Protein AF-A0A914NXZ4-F1 (afdb_monomer_lite)

Structure (mmCIF, N/CA/C/O backbone):
data_AF-A0A914NXZ4-F1
#
_entry.id   AF-A0A914NXZ4-F1
#
loop_
_atom_site.group_PDB
_atom_site.id
_atom_site.type_symbol
_atom_site.label_atom_id
_atom_site.label_alt_id
_atom_site.label_comp_id
_atom_site.label_asym_id
_atom_site.label_entity_id
_atom_site.label_seq_id
_atom_site.pdbx_PDB_ins_code
_atom_site.Cartn_x
_atom_site.Cartn_y
_atom_site.Cartn_z
_atom_site.occupancy
_atom_site.B_iso_or_equiv
_atom_site.auth_seq_id
_atom_site.auth_comp_id
_atom_site.auth_asym_id
_atom_site.auth_atom_id
_atom_site.pdbx_PDB_model_num
ATOM 1 N N . MET A 1 1 ? -18.218 -22.964 38.656 1.00 50.66 1 MET A N 1
ATOM 2 C CA . MET A 1 1 ? -17.564 -21.638 38.683 1.00 50.66 1 MET A CA 1
ATOM 3 C C . MET A 1 1 ? -18.219 -20.805 39.765 1.00 50.66 1 MET A C 1
ATOM 5 O O . MET A 1 1 ? -19.424 -20.603 39.685 1.00 50.66 1 MET A O 1
ATOM 9 N N . SER A 1 2 ? -17.472 -20.384 40.785 1.00 49.72 2 SER A N 1
ATOM 10 C CA . SER A 1 2 ? -17.982 -19.463 41.805 1.00 49.72 2 SER A CA 1
ATOM 11 C C . SER A 1 2 ? -17.890 -18.028 41.286 1.00 49.72 2 SER A C 1
ATOM 13 O O . SER A 1 2 ? -16.823 -17.565 40.891 1.00 49.72 2 SER A O 1
ATOM 15 N N . THR A 1 3 ? -19.019 -17.332 41.250 1.00 54.62 3 THR A N 1
ATOM 16 C CA . THR A 1 3 ? -19.093 -15.899 40.947 1.00 54.62 3 THR A CA 1
ATOM 17 C C . THR A 1 3 ? -18.951 -15.102 42.236 1.00 54.62 3 THR A C 1
ATOM 19 O O . THR A 1 3 ? -19.569 -15.457 43.240 1.00 54.62 3 THR A O 1
ATOM 22 N N . HIS A 1 4 ? -18.171 -14.022 42.212 1.00 58.97 4 HIS A N 1
ATOM 23 C CA . HIS A 1 4 ? -17.971 -13.155 43.372 1.00 58.97 4 HIS A CA 1
ATOM 24 C C . HIS A 1 4 ? -18.503 -11.748 43.078 1.00 58.97 4 HIS A C 1
ATOM 26 O O . HIS A 1 4 ? -18.279 -11.197 41.998 1.00 58.97 4 HIS A O 1
ATOM 32 N N . GLN A 1 5 ? -19.216 -11.164 44.040 1.00 52.69 5 GLN A N 1
ATOM 33 C CA . GLN A 1 5 ? -19.712 -9.793 43.958 1.00 52.69 5 GLN A CA 1
ATOM 34 C C . GLN A 1 5 ? -18.653 -8.851 44.545 1.00 52.69 5 GLN A C 1
ATOM 36 O O . GLN A 1 5 ? -18.118 -9.111 45.625 1.00 52.69 5 GLN A O 1
ATOM 41 N N . LYS A 1 6 ? -18.300 -7.782 43.823 1.00 58.72 6 LYS A N 1
ATOM 42 C CA . LYS A 1 6 ? -17.417 -6.740 44.373 1.00 58.72 6 LYS A CA 1
ATOM 43 C C . LYS A 1 6 ? -18.170 -5.934 45.443 1.00 58.72 6 LYS A C 1
ATOM 45 O O . LYS A 1 6 ? -19.391 -5.957 45.487 1.00 58.72 6 LYS A O 1
ATOM 50 N N . ILE A 1 7 ? -17.420 -5.244 46.305 1.00 59.00 7 ILE A N 1
ATOM 51 C CA . ILE A 1 7 ? -17.886 -4.630 47.570 1.00 59.00 7 ILE A CA 1
ATOM 52 C C . ILE A 1 7 ? -18.983 -3.560 47.379 1.00 59.00 7 ILE A C 1
ATOM 54 O O . ILE A 1 7 ? -19.693 -3.243 48.329 1.00 59.00 7 ILE A O 1
ATOM 58 N N . ASP A 1 8 ? -19.151 -3.020 46.171 1.00 59.72 8 ASP A N 1
ATOM 59 C CA . ASP A 1 8 ? -20.190 -2.032 45.883 1.00 59.72 8 ASP A CA 1
ATOM 60 C C . ASP A 1 8 ? -21.505 -2.698 45.442 1.00 59.72 8 ASP A C 1
ATOM 62 O O . ASP A 1 8 ? -21.509 -3.613 44.614 1.00 59.72 8 ASP A O 1
ATOM 66 N N . ARG A 1 9 ? -22.626 -2.207 45.981 1.00 58.56 9 ARG A N 1
ATOM 67 C CA . ARG A 1 9 ? -23.986 -2.749 45.820 1.00 58.56 9 ARG A CA 1
ATOM 68 C C . ARG A 1 9 ? -24.407 -2.857 44.353 1.00 58.56 9 ARG A C 1
ATOM 70 O O . ARG A 1 9 ? -25.144 -3.776 44.006 1.00 58.56 9 ARG A O 1
ATOM 77 N N . ASP A 1 10 ? -23.898 -1.959 43.514 1.00 65.81 10 ASP A N 1
ATOM 78 C CA . ASP A 1 10 ? -24.256 -1.866 42.096 1.00 65.81 10 ASP A CA 1
ATOM 79 C C . ASP A 1 10 ? -23.235 -2.577 41.176 1.00 65.81 10 ASP A C 1
ATOM 81 O O . ASP A 1 10 ? -23.351 -2.544 39.950 1.00 65.81 10 ASP A O 1
ATOM 85 N N . SER A 1 11 ? -22.225 -3.254 41.740 1.00 61.25 11 SER A N 1
ATOM 86 C CA . SER A 1 11 ? -21.248 -4.019 40.958 1.00 61.25 11 SER A CA 1
ATOM 87 C C . SER A 1 11 ? -21.821 -5.352 40.471 1.00 61.25 11 SER A C 1
ATOM 89 O O . SER A 1 11 ? -22.265 -6.184 41.263 1.00 61.25 11 SER A O 1
ATOM 91 N N . GLY A 1 12 ? -21.731 -5.597 39.160 1.00 66.19 12 GLY A N 1
ATOM 92 C CA . GLY A 1 12 ? -22.045 -6.896 38.561 1.00 66.19 12 GLY A CA 1
ATOM 93 C C . GLY A 1 12 ? -21.109 -8.013 39.040 1.00 66.19 12 GLY A C 1
ATOM 94 O O . GLY A 1 12 ? -19.990 -7.760 39.494 1.00 66.19 12 GLY A O 1
ATOM 95 N N . ASN A 1 13 ? -21.566 -9.263 38.915 1.00 61.53 13 ASN A N 1
ATOM 96 C CA . ASN A 1 13 ? -20.768 -10.447 39.235 1.00 61.53 13 ASN A CA 1
ATOM 97 C C . ASN A 1 13 ? -19.445 -10.411 38.461 1.00 61.53 13 ASN A C 1
ATOM 99 O O . ASN A 1 13 ? -19.435 -10.421 37.230 1.00 61.53 13 ASN A O 1
ATOM 103 N N . ALA A 1 14 ? -18.332 -10.372 39.187 1.00 57.94 14 ALA A N 1
ATOM 104 C CA . ALA A 1 14 ? -17.006 -10.400 38.601 1.00 57.94 14 ALA A CA 1
ATOM 105 C C . ALA A 1 14 ? -16.490 -11.841 38.584 1.00 57.94 14 ALA A C 1
ATOM 107 O O . ALA A 1 14 ? -16.647 -12.601 39.544 1.00 57.94 14 ALA A O 1
ATOM 108 N N . ILE A 1 15 ? -15.861 -12.209 37.473 1.00 59.72 15 ILE A N 1
ATOM 109 C CA . ILE A 1 15 ? -15.098 -13.449 37.368 1.00 59.72 15 ILE A CA 1
ATOM 110 C C . ILE A 1 15 ? -13.793 -13.232 38.143 1.00 59.72 15 ILE A C 1
ATOM 112 O O . ILE A 1 15 ? -13.224 -12.141 38.115 1.00 59.72 15 ILE A O 1
ATOM 116 N N . THR A 1 16 ? -13.349 -14.245 38.883 1.00 59.28 16 THR A N 1
ATOM 117 C CA . THR A 1 16 ? -12.101 -14.209 39.654 1.00 59.28 16 THR A CA 1
ATOM 118 C C . THR A 1 16 ? -10.922 -13.760 38.779 1.00 59.28 16 THR A C 1
ATOM 120 O O . THR A 1 16 ? -10.667 -14.349 37.735 1.00 59.28 16 THR A O 1
ATOM 123 N N . ASN A 1 17 ? -10.165 -12.755 39.238 1.00 54.19 17 ASN A N 1
ATOM 124 C CA . ASN A 1 17 ? -8.963 -12.226 38.568 1.00 54.19 17 ASN A CA 1
ATOM 125 C C . ASN A 1 17 ? -7.736 -13.160 38.675 1.00 54.19 17 ASN A C 1
ATOM 127 O O . ASN A 1 17 ? -6.603 -12.709 38.503 1.00 54.19 17 ASN A O 1
ATOM 131 N N . ALA A 1 18 ? -7.921 -14.438 39.021 1.00 61.09 18 ALA A N 1
ATOM 132 C CA . ALA A 1 18 ? -6.821 -15.390 38.974 1.00 61.09 18 ALA A CA 1
ATOM 133 C C . ALA A 1 18 ? -6.390 -15.522 37.511 1.00 61.09 18 ALA A C 1
ATOM 135 O O . ALA A 1 18 ? -7.222 -15.756 36.636 1.00 61.09 18 ALA A O 1
ATOM 136 N N . LEU A 1 19 ? -5.099 -15.324 37.249 1.00 53.31 19 LEU A N 1
ATOM 137 C CA . LEU A 1 19 ? -4.524 -15.468 35.918 1.00 53.31 19 LEU A CA 1
ATOM 138 C C . LEU A 1 19 ? -4.744 -16.922 35.453 1.00 53.31 19 LEU A C 1
ATOM 140 O O . LEU A 1 19 ? -4.042 -17.831 35.895 1.00 53.31 19 LEU A O 1
ATOM 144 N N . SER A 1 20 ? -5.751 -17.160 34.610 1.00 56.12 20 SER A N 1
ATOM 145 C CA . SER A 1 20 ? -5.982 -18.472 34.003 1.00 56.12 20 SER A CA 1
ATOM 146 C C . SER A 1 20 ? -5.078 -18.594 32.779 1.00 56.12 20 SER A C 1
ATOM 148 O O . SER A 1 20 ? -5.327 -17.981 31.745 1.00 56.12 20 SER A O 1
ATOM 150 N N . PHE A 1 21 ? -3.983 -19.346 32.906 1.00 57.12 21 PHE A N 1
ATOM 151 C CA . PHE A 1 21 ? -3.011 -19.548 31.822 1.00 57.12 21 PHE A CA 1
ATOM 152 C C . PHE A 1 21 ? -3.514 -20.489 30.712 1.00 57.12 21 PHE A C 1
ATOM 154 O O . PHE A 1 21 ? -2.885 -20.570 29.659 1.00 57.12 21 PHE A O 1
ATOM 161 N N . PHE A 1 22 ? -4.628 -21.197 30.934 1.00 69.50 22 PHE A N 1
ATOM 162 C CA . PHE A 1 22 ? -5.146 -22.224 30.019 1.00 69.50 22 PHE A CA 1
ATOM 163 C C . PHE A 1 22 ? -6.554 -21.940 29.494 1.00 69.50 22 PHE A C 1
ATOM 165 O O . PHE A 1 22 ? -7.043 -22.682 28.647 1.00 69.50 22 PHE A O 1
ATOM 172 N N . GLU A 1 23 ? -7.201 -20.871 29.954 1.00 58.53 23 GLU A N 1
ATOM 173 C CA . GLU A 1 23 ? -8.522 -20.483 29.470 1.00 58.53 23 GLU A CA 1
ATOM 174 C C . GLU A 1 23 ? -8.414 -19.123 28.795 1.00 58.53 23 GLU A C 1
ATOM 176 O O . GLU A 1 23 ? -8.239 -18.084 29.430 1.00 58.53 23 GLU A O 1
ATOM 181 N N . THR A 1 24 ? -8.503 -19.133 27.468 1.00 58.28 24 THR A N 1
ATOM 182 C CA . THR A 1 24 ? -8.693 -17.906 26.703 1.00 58.28 24 THR A CA 1
ATOM 183 C C . THR A 1 24 ? -10.158 -17.502 26.868 1.00 58.28 24 THR A C 1
ATOM 185 O O . THR A 1 24 ? -11.032 -18.307 26.533 1.00 58.28 24 THR A O 1
ATOM 188 N N . PRO A 1 25 ? -10.477 -16.302 27.387 1.00 58.12 25 PRO A N 1
ATOM 189 C CA . PRO A 1 25 ? -11.861 -15.851 27.426 1.00 58.12 25 PRO A CA 1
ATOM 190 C C . PRO A 1 25 ? -12.429 -15.887 26.005 1.00 58.12 25 PRO A C 1
ATOM 192 O O . PRO A 1 25 ? -11.762 -15.457 25.063 1.00 58.12 25 PRO A O 1
ATOM 195 N N . HIS A 1 26 ? -13.642 -16.422 25.846 1.00 55.94 26 HIS A N 1
ATOM 196 C CA . HIS A 1 26 ? -14.294 -16.513 24.543 1.00 55.94 26 HIS A CA 1
ATOM 197 C C . HIS A 1 26 ? -14.433 -15.114 23.932 1.00 55.94 26 HIS A C 1
ATOM 199 O O . HIS A 1 26 ? -15.329 -14.349 24.289 1.00 55.94 26 HIS A O 1
ATOM 205 N N . THR A 1 27 ? -13.579 -14.779 22.970 1.00 56.19 27 THR A N 1
ATOM 206 C CA . THR A 1 27 ? -13.809 -13.653 22.072 1.00 56.19 27 THR A CA 1
ATOM 207 C C . THR A 1 27 ? -14.803 -14.115 21.012 1.00 56.19 27 THR A C 1
ATOM 209 O O . THR A 1 27 ? -14.433 -14.487 19.904 1.00 56.19 27 THR A O 1
ATOM 212 N N . ASN A 1 28 ? -16.094 -14.140 21.365 1.00 57.25 28 ASN A N 1
ATOM 213 C CA . ASN A 1 28 ? -17.190 -14.403 20.426 1.00 57.25 28 ASN A CA 1
ATOM 214 C C . ASN A 1 28 ? -17.348 -13.218 19.458 1.00 57.25 28 ASN A C 1
ATOM 216 O O . ASN A 1 28 ? -18.311 -12.459 19.517 1.00 57.25 28 ASN A O 1
ATOM 220 N N . VAL A 1 29 ? -16.377 -13.045 18.568 1.00 63.09 29 VAL A N 1
ATOM 221 C CA . VAL A 1 29 ? -16.471 -12.176 17.401 1.00 63.09 29 VAL A CA 1
ATOM 222 C C . VAL A 1 29 ? -16.396 -13.070 16.173 1.00 63.09 29 VAL A C 1
ATOM 224 O O . VAL A 1 29 ? -15.439 -13.816 15.982 1.00 63.09 29 VAL A O 1
ATOM 227 N N . SER A 1 30 ? -17.448 -13.044 15.361 1.00 68.69 30 SER A N 1
ATOM 228 C CA . SER A 1 30 ? -17.481 -13.739 14.076 1.00 68.69 30 SER A CA 1
ATOM 229 C C . SER A 1 30 ? -17.489 -12.707 12.957 1.00 68.69 30 SER A C 1
ATOM 231 O O . SER A 1 30 ? -18.088 -11.638 13.083 1.00 68.69 30 SER A O 1
ATOM 233 N N . ILE A 1 31 ? -16.788 -13.010 11.868 1.00 76.00 31 ILE A N 1
ATOM 234 C CA . ILE A 1 31 ? -16.781 -12.175 10.669 1.00 76.00 31 ILE A CA 1
ATOM 235 C C . ILE A 1 31 ? -17.947 -12.649 9.805 1.00 76.00 31 ILE A C 1
ATOM 237 O O . ILE A 1 31 ? -17.892 -13.740 9.243 1.00 76.00 31 ILE A O 1
ATOM 241 N N . SER A 1 32 ? -19.006 -11.846 9.714 1.00 80.38 32 SER A N 1
ATOM 242 C CA . SER A 1 32 ? -20.163 -12.155 8.865 1.00 80.38 32 SER A CA 1
ATOM 243 C C . SER A 1 32 ? -19.885 -11.886 7.385 1.00 80.38 32 SER A C 1
ATOM 245 O O . SER A 1 32 ? -20.383 -12.604 6.522 1.00 80.38 32 SER A O 1
ATOM 247 N N . ASN A 1 33 ? -19.082 -10.862 7.087 1.00 81.00 33 ASN A N 1
ATOM 248 C CA . ASN A 1 33 ? -18.668 -10.499 5.739 1.00 81.00 33 ASN A CA 1
ATOM 249 C C . ASN A 1 33 ? -17.307 -9.785 5.769 1.00 81.00 33 ASN A C 1
ATOM 251 O O . ASN A 1 33 ? -16.972 -9.099 6.735 1.00 81.00 33 ASN A O 1
ATOM 255 N N . SER A 1 34 ? -16.532 -9.929 4.698 1.00 85.44 34 SER A N 1
ATOM 256 C CA . SER A 1 34 ? -15.271 -9.225 4.487 1.00 85.44 34 SER A CA 1
ATOM 257 C C . SER A 1 34 ? -15.140 -8.865 3.011 1.00 85.44 34 SER A C 1
ATOM 259 O O . SER A 1 34 ? -15.372 -9.697 2.137 1.00 85.44 34 SER A O 1
ATOM 261 N N . SER A 1 35 ? -14.764 -7.621 2.738 1.00 87.50 35 SER A N 1
ATOM 262 C CA . SER A 1 35 ? -14.553 -7.106 1.387 1.00 87.50 35 SER A CA 1
ATOM 263 C C . SER A 1 35 ? -13.261 -6.303 1.324 1.00 87.50 35 SER A C 1
ATOM 265 O O . SER A 1 35 ? -12.894 -5.640 2.295 1.00 87.50 35 SER A O 1
ATOM 267 N N . PHE A 1 36 ? -12.607 -6.310 0.165 1.00 88.38 36 PHE A N 1
ATOM 268 C CA . PHE A 1 36 ? -11.482 -5.422 -0.114 1.00 88.38 36 PHE A CA 1
ATOM 269 C C . PHE A 1 36 ? -11.979 -4.079 -0.644 1.00 88.38 36 PHE A C 1
ATOM 271 O O . PHE A 1 36 ? -12.931 -4.026 -1.421 1.00 88.38 36 PHE A O 1
ATOM 278 N N . ILE A 1 37 ? -11.321 -3.002 -0.222 1.00 87.69 37 ILE A N 1
ATOM 279 C CA . ILE A 1 37 ? -11.581 -1.643 -0.693 1.00 87.69 37 ILE A CA 1
ATOM 280 C C . ILE A 1 37 ? -10.258 -1.090 -1.209 1.00 87.69 37 ILE A C 1
ATOM 282 O O . ILE A 1 37 ? -9.253 -1.121 -0.499 1.00 87.69 37 ILE A O 1
ATOM 286 N N . GLU A 1 38 ? -10.263 -0.597 -2.441 1.00 89.88 38 GLU A N 1
ATOM 287 C CA . GLU A 1 38 ? -9.109 0.077 -3.022 1.00 89.88 38 GLU A CA 1
ATOM 288 C C . GLU A 1 38 ? -9.044 1.528 -2.534 1.00 89.88 38 GLU A C 1
ATOM 290 O O . GLU A 1 38 ? -10.043 2.250 -2.548 1.00 89.88 38 GLU A O 1
ATOM 295 N N . LEU A 1 39 ? -7.8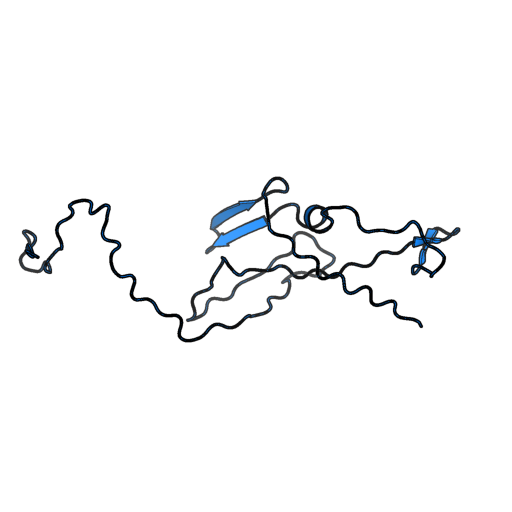58 1.953 -2.093 1.00 89.56 39 LEU A N 1
ATOM 296 C CA . LEU A 1 39 ? -7.591 3.322 -1.663 1.00 89.56 39 LEU A CA 1
ATOM 297 C C . LEU A 1 39 ? -6.582 3.956 -2.611 1.00 89.56 39 LEU A C 1
ATOM 299 O O . LEU A 1 39 ? -5.436 3.518 -2.698 1.00 89.56 39 LEU A O 1
ATOM 303 N N . LEU A 1 40 ? -7.013 5.016 -3.288 1.00 90.38 40 LEU A N 1
ATOM 304 C CA . LEU A 1 40 ? -6.150 5.797 -4.164 1.00 90.38 40 LEU A CA 1
ATOM 305 C C . LEU A 1 40 ? -5.287 6.770 -3.354 1.00 90.38 40 LEU A C 1
ATOM 307 O O . LEU A 1 40 ? -5.636 7.171 -2.238 1.00 90.38 40 LEU A O 1
ATOM 311 N N . THR A 1 41 ? -4.156 7.170 -3.933 1.00 91.00 41 THR A N 1
ATOM 312 C CA . THR A 1 41 ? -3.299 8.197 -3.342 1.00 91.00 41 THR A CA 1
ATOM 313 C C . THR A 1 41 ? -4.020 9.544 -3.336 1.00 91.00 41 THR A C 1
ATOM 315 O O . THR A 1 41 ? -4.623 9.953 -4.326 1.00 91.00 41 THR A O 1
ATOM 318 N N . LEU A 1 42 ? -3.934 10.268 -2.220 1.00 91.81 42 LEU A N 1
ATOM 319 C CA . LEU A 1 42 ? -4.482 11.623 -2.103 1.00 91.81 42 LEU A CA 1
ATOM 320 C C . LEU A 1 42 ? -3.687 12.643 -2.918 1.00 91.81 42 LEU A C 1
ATOM 322 O O . LEU A 1 42 ? -4.211 13.685 -3.303 1.00 91.81 42 LEU A O 1
ATOM 326 N N . ASN A 1 43 ? -2.407 12.364 -3.137 1.00 92.56 43 ASN A N 1
ATOM 327 C CA . ASN A 1 43 ? -1.514 13.185 -3.930 1.00 92.56 43 ASN A CA 1
ATOM 328 C C . ASN A 1 43 ? -1.231 12.532 -5.294 1.00 92.56 43 ASN A C 1
ATOM 330 O O . ASN A 1 43 ? -1.356 11.311 -5.438 1.00 92.56 43 ASN A O 1
ATOM 334 N N . PRO A 1 44 ? -0.812 13.334 -6.288 1.00 88.56 44 PRO A N 1
ATOM 335 C CA . PRO A 1 44 ? -0.321 12.829 -7.563 1.00 88.56 44 PRO A CA 1
ATOM 336 C C . PRO A 1 44 ? 0.803 11.799 -7.399 1.00 88.56 44 PRO A C 1
ATOM 338 O O . PRO A 1 44 ? 1.687 11.954 -6.553 1.00 88.56 44 PRO A O 1
ATOM 341 N N . VAL A 1 45 ? 0.803 10.780 -8.264 1.00 79.31 45 VAL A N 1
ATOM 342 C CA . VAL A 1 45 ? 1.753 9.648 -8.241 1.00 79.31 45 VAL A CA 1
ATOM 343 C C . VAL A 1 45 ? 3.215 10.033 -8.517 1.00 79.31 45 VAL A C 1
ATOM 345 O O . VAL A 1 45 ? 4.112 9.215 -8.346 1.00 79.31 45 VAL A O 1
ATOM 348 N N . ASN A 1 46 ? 3.481 11.272 -8.929 1.00 83.31 46 ASN A N 1
ATOM 349 C CA . ASN A 1 46 ? 4.829 11.808 -9.126 1.00 83.31 46 ASN A CA 1
ATOM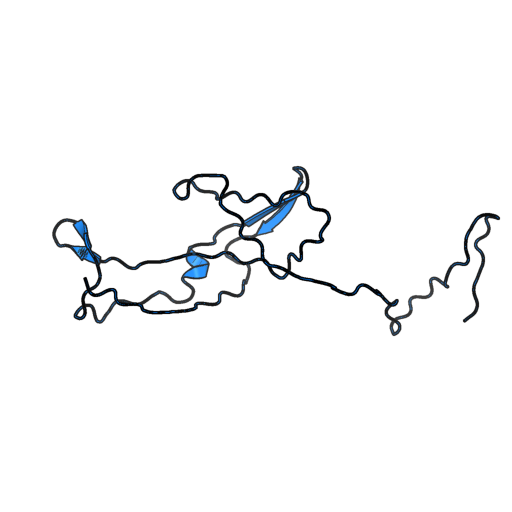 350 C C . ASN A 1 46 ? 5.358 12.593 -7.913 1.00 83.31 46 ASN A C 1
ATOM 352 O O . ASN A 1 46 ? 6.478 13.097 -7.963 1.00 83.31 46 ASN A O 1
ATOM 356 N N . ILE A 1 47 ? 4.574 12.716 -6.839 1.00 85.94 47 ILE A N 1
ATOM 357 C CA . ILE A 1 47 ? 4.963 13.435 -5.626 1.00 85.94 47 ILE A CA 1
ATOM 358 C C . ILE A 1 47 ? 5.115 12.420 -4.498 1.00 85.94 47 ILE A C 1
ATOM 360 O O . ILE A 1 47 ? 4.182 11.700 -4.171 1.00 85.94 47 ILE A O 1
ATOM 364 N N . THR A 1 48 ? 6.291 12.361 -3.883 1.00 84.56 48 THR A N 1
ATOM 365 C CA . THR A 1 48 ? 6.536 11.538 -2.690 1.00 84.56 48 THR A CA 1
ATOM 366 C C . THR A 1 48 ? 6.670 12.431 -1.453 1.00 84.56 48 THR A C 1
ATOM 368 O O . THR A 1 48 ? 7.300 13.485 -1.566 1.00 84.56 48 THR A O 1
ATOM 371 N N . PRO A 1 49 ? 6.174 12.023 -0.269 1.00 87.94 49 PRO A N 1
ATOM 372 C CA . PRO A 1 49 ? 5.572 10.720 0.038 1.00 87.94 49 PRO A CA 1
ATOM 373 C C . PRO A 1 49 ? 4.131 10.560 -0.476 1.00 87.94 49 PRO A C 1
ATOM 375 O O . PRO A 1 49 ? 3.402 11.536 -0.634 1.00 87.94 49 PRO A O 1
ATOM 378 N N . PHE A 1 50 ? 3.726 9.311 -0.728 1.00 89.44 50 PHE A N 1
ATOM 379 C CA . PHE A 1 50 ? 2.344 8.967 -1.072 1.00 89.44 50 PHE A CA 1
ATOM 380 C C . PHE A 1 50 ? 1.474 8.915 0.182 1.00 89.44 50 PHE A C 1
ATOM 382 O O . PHE A 1 50 ? 1.828 8.269 1.169 1.00 89.44 50 PHE A O 1
ATOM 389 N N . HIS A 1 51 ? 0.324 9.577 0.133 1.00 91.06 51 HIS A N 1
ATOM 390 C CA . HIS A 1 51 ? -0.623 9.659 1.233 1.00 91.06 51 HIS A CA 1
ATOM 391 C C . HIS A 1 51 ? -1.882 8.861 0.920 1.00 91.06 51 HIS A C 1
ATOM 393 O O . HIS A 1 51 ? -2.523 9.071 -0.107 1.00 91.06 51 HIS A O 1
ATOM 399 N N . PHE A 1 52 ? -2.270 8.000 1.855 1.00 91.19 52 PHE A N 1
ATOM 400 C CA . PHE A 1 52 ? -3.515 7.241 1.814 1.00 91.19 52 PHE A CA 1
ATOM 401 C C . PHE A 1 52 ? -4.362 7.628 3.022 1.00 91.19 52 PHE A C 1
ATOM 403 O O . PHE A 1 52 ? -3.831 7.836 4.115 1.00 91.19 52 PHE A O 1
ATOM 410 N N . LYS A 1 53 ? -5.681 7.720 2.840 1.00 90.94 53 LYS A N 1
ATOM 411 C CA . LYS A 1 53 ? -6.612 7.999 3.934 1.00 90.94 53 LYS A CA 1
ATOM 412 C C . LYS A 1 53 ? -7.707 6.953 3.975 1.00 90.94 53 LYS A C 1
ATOM 414 O O . LYS A 1 53 ? -8.527 6.851 3.069 1.00 90.94 53 LYS A O 1
ATOM 419 N N . ILE A 1 54 ? -7.726 6.213 5.075 1.00 89.25 54 ILE A N 1
ATOM 420 C CA . ILE A 1 54 ? -8.839 5.344 5.431 1.00 89.25 54 ILE A CA 1
ATOM 421 C C . ILE A 1 54 ? -9.904 6.238 6.066 1.00 89.25 54 ILE A C 1
ATOM 423 O O . ILE A 1 54 ? -9.665 6.863 7.101 1.00 89.25 54 ILE A O 1
ATOM 427 N N . HIS A 1 55 ? -11.060 6.359 5.419 1.00 84.94 55 HIS A N 1
ATOM 428 C CA . HIS A 1 55 ? -12.181 7.106 5.981 1.00 84.94 55 HIS A CA 1
ATOM 429 C C . HIS A 1 55 ? -12.835 6.308 7.111 1.00 84.94 55 HIS A C 1
ATOM 431 O O . HIS A 1 55 ? -12.899 5.080 7.057 1.00 84.94 55 HIS A O 1
ATOM 437 N N . ALA A 1 56 ? -13.325 7.014 8.132 1.00 82.75 56 ALA A N 1
ATOM 438 C CA . ALA A 1 56 ? -14.087 6.386 9.202 1.00 82.75 56 ALA A CA 1
ATOM 439 C C . ALA A 1 56 ? -15.310 5.667 8.614 1.00 82.75 56 ALA A C 1
ATOM 441 O O . ALA A 1 56 ? -16.033 6.223 7.787 1.00 82.75 56 ALA A O 1
ATOM 442 N N . SER A 1 57 ? -15.514 4.426 9.042 1.00 80.81 57 SER A N 1
ATOM 443 C CA . SER A 1 57 ? -16.604 3.560 8.609 1.00 80.81 57 SER A CA 1
ATOM 444 C C . SER A 1 57 ? -17.162 2.815 9.817 1.00 80.81 57 SER A C 1
ATOM 446 O O . SER A 1 57 ? -16.503 2.714 10.851 1.00 80.81 57 SER A O 1
ATOM 448 N N . THR A 1 58 ? -18.377 2.289 9.688 1.00 81.69 58 THR A N 1
ATOM 449 C CA . THR A 1 58 ? -18.995 1.413 10.694 1.00 81.69 58 THR A CA 1
ATOM 450 C C . THR A 1 58 ? -18.322 0.042 10.767 1.00 81.69 58 THR A C 1
ATOM 452 O O . THR A 1 58 ? -18.518 -0.686 11.735 1.00 81.69 58 THR A O 1
ATOM 455 N N . ASN A 1 59 ? -17.544 -0.320 9.745 1.00 82.94 59 ASN A N 1
ATOM 456 C CA . ASN A 1 59 ? -16.855 -1.600 9.664 1.00 82.94 59 ASN A CA 1
ATOM 457 C C . ASN A 1 59 ? -15.464 -1.529 10.303 1.00 82.94 59 ASN A C 1
ATOM 459 O O . ASN A 1 59 ? -14.755 -0.529 10.179 1.00 82.94 59 ASN A O 1
ATOM 463 N N . TYR A 1 60 ? -15.045 -2.635 10.917 1.00 82.94 60 TYR A N 1
ATOM 464 C CA . TYR A 1 60 ? -13.662 -2.812 11.348 1.00 82.94 60 TYR A CA 1
ATOM 465 C C . TYR A 1 60 ? -12.729 -2.928 10.142 1.00 82.94 60 TYR A C 1
ATOM 467 O O . TYR A 1 60 ? -13.054 -3.576 9.146 1.00 82.94 60 TYR A O 1
ATOM 475 N N . VAL A 1 61 ? -11.545 -2.330 10.264 1.00 81.94 61 VAL A N 1
ATOM 476 C CA . VAL A 1 61 ? -10.470 -2.468 9.282 1.00 81.94 61 VAL A CA 1
ATOM 477 C C . VAL A 1 61 ? -9.464 -3.481 9.805 1.00 81.94 61 VAL A C 1
ATOM 479 O O . VAL A 1 61 ? -8.838 -3.270 10.842 1.00 81.94 61 VAL A O 1
ATOM 482 N N . ASP A 1 62 ? -9.306 -4.578 9.072 1.00 82.44 62 ASP A N 1
ATOM 483 C CA . ASP A 1 62 ? -8.269 -5.568 9.339 1.00 82.44 62 ASP A CA 1
ATOM 484 C C . ASP A 1 62 ? -6.931 -5.088 8.757 1.00 82.44 62 ASP A C 1
ATOM 486 O O . ASP A 1 62 ? -6.650 -5.251 7.567 1.00 82.44 62 ASP A O 1
ATOM 490 N N . LEU A 1 63 ? -6.096 -4.486 9.608 1.00 79.12 63 LEU A N 1
ATOM 491 C CA . LEU A 1 63 ? -4.770 -3.997 9.219 1.00 79.12 63 LEU A CA 1
ATOM 492 C C . LEU A 1 63 ? -3.778 -5.127 8.891 1.00 79.12 63 LEU A C 1
ATOM 494 O O . LEU A 1 63 ? -2.735 -4.859 8.297 1.00 79.12 63 LEU A O 1
ATOM 498 N N . ALA A 1 64 ? -4.087 -6.388 9.225 1.00 77.06 64 ALA A N 1
ATOM 499 C CA . ALA A 1 64 ? -3.258 -7.526 8.829 1.00 77.06 64 ALA A CA 1
ATOM 500 C C . ALA A 1 64 ? -3.406 -7.866 7.334 1.00 77.06 64 ALA A C 1
ATOM 502 O O . ALA A 1 64 ? -2.563 -8.571 6.776 1.00 77.06 64 ALA A O 1
ATOM 503 N N . LYS A 1 65 ? -4.455 -7.359 6.671 1.00 81.12 65 LYS A N 1
ATOM 504 C CA . LYS A 1 65 ? -4.754 -7.585 5.248 1.00 81.12 65 LYS A CA 1
ATOM 505 C C . LYS A 1 65 ? -4.685 -6.295 4.432 1.00 81.12 65 LYS A C 1
ATOM 507 O O . LYS A 1 65 ? -5.531 -6.037 3.577 1.00 81.12 65 LYS A O 1
ATOM 512 N N . CYS A 1 66 ? -3.661 -5.486 4.685 1.00 82.62 66 CYS A N 1
ATOM 513 C CA . CYS A 1 66 ? -3.351 -4.314 3.876 1.00 82.62 66 CYS A CA 1
ATOM 514 C C . CYS A 1 66 ? -2.286 -4.648 2.829 1.00 82.62 66 CYS A C 1
ATOM 516 O O . CYS A 1 66 ? -1.218 -5.167 3.152 1.00 82.62 66 CYS A O 1
ATOM 518 N N . TYR A 1 67 ? -2.569 -4.308 1.574 1.00 84.00 67 TYR A N 1
ATOM 519 C CA . TYR A 1 67 ? -1.669 -4.535 0.449 1.00 84.00 67 TYR A CA 1
ATOM 520 C C . TYR A 1 67 ? -1.411 -3.222 -0.279 1.00 84.00 67 TYR A C 1
ATOM 522 O O . TYR A 1 67 ? -2.308 -2.392 -0.414 1.00 84.00 67 TYR A O 1
ATOM 530 N N . VAL A 1 68 ? -0.187 -3.058 -0.772 1.00 81.56 68 VAL A N 1
ATOM 531 C CA . VAL A 1 68 ? 0.173 -1.987 -1.702 1.00 81.56 68 VAL A CA 1
ATOM 532 C C . VAL A 1 68 ? 0.345 -2.624 -3.071 1.00 81.56 68 VAL A C 1
ATOM 534 O O . VAL A 1 68 ? 1.167 -3.526 -3.236 1.00 81.56 68 VAL A O 1
ATOM 537 N N . LEU A 1 69 ? -0.453 -2.174 -4.035 1.00 82.31 69 LEU A N 1
ATOM 538 C CA . LEU A 1 69 ? -0.349 -2.603 -5.421 1.00 82.31 69 LEU A CA 1
ATOM 539 C C . LEU A 1 69 ? 0.544 -1.624 -6.184 1.00 82.31 69 LEU A C 1
ATOM 541 O O . LEU A 1 69 ? 0.279 -0.424 -6.198 1.00 82.31 69 LEU A O 1
ATOM 545 N N . THR A 1 70 ? 1.574 -2.149 -6.844 1.00 77.62 70 THR A N 1
ATOM 546 C CA . THR A 1 70 ? 2.488 -1.358 -7.674 1.00 77.62 70 THR A CA 1
ATOM 547 C C . THR A 1 70 ? 2.682 -2.044 -9.017 1.00 77.62 70 THR A C 1
ATOM 549 O O . THR A 1 70 ? 3.002 -3.232 -9.063 1.00 77.62 70 THR A O 1
ATOM 552 N N . GLU A 1 71 ? 2.543 -1.290 -10.107 1.00 80.56 71 GLU A N 1
ATOM 553 C CA . GLU A 1 71 ? 2.901 -1.742 -11.452 1.00 80.56 71 GLU A CA 1
ATOM 554 C C . GLU A 1 71 ? 4.293 -1.221 -11.825 1.00 80.56 71 GLU A C 1
ATOM 556 O O . GLU A 1 71 ? 4.608 -0.047 -11.629 1.00 80.56 71 GLU A O 1
ATOM 561 N N . LEU A 1 72 ? 5.137 -2.104 -12.361 1.00 78.38 72 LEU A N 1
ATOM 562 C CA . LEU A 1 72 ? 6.504 -1.786 -12.761 1.00 78.38 72 LEU A CA 1
ATOM 563 C C . LEU A 1 72 ? 6.721 -2.167 -14.219 1.00 78.38 72 LEU A C 1
ATOM 565 O O . LEU A 1 72 ? 6.261 -3.213 -14.678 1.00 78.38 72 LEU A O 1
ATOM 569 N N . ARG A 1 73 ? 7.489 -1.342 -14.932 1.00 81.25 73 ARG A N 1
ATOM 570 C CA . ARG A 1 73 ? 7.957 -1.631 -16.288 1.00 81.25 73 ARG A CA 1
ATOM 571 C C . ARG A 1 73 ? 9.452 -1.377 -16.377 1.00 81.25 73 ARG A C 1
ATOM 573 O O . ARG A 1 73 ? 9.924 -0.335 -15.932 1.00 81.25 73 ARG A O 1
ATOM 580 N N . ILE A 1 74 ? 10.169 -2.296 -17.014 1.00 82.44 74 ILE A N 1
ATOM 581 C CA . ILE A 1 74 ? 11.567 -2.092 -17.392 1.00 82.44 74 ILE A CA 1
ATOM 582 C C . ILE A 1 74 ? 11.606 -1.450 -18.785 1.00 82.44 74 ILE A C 1
ATOM 584 O O . ILE A 1 74 ? 10.886 -1.880 -19.688 1.00 82.44 74 ILE A O 1
ATOM 588 N N . ARG A 1 75 ? 12.421 -0.405 -18.947 1.00 86.12 75 ARG A N 1
ATOM 589 C CA . ARG A 1 75 ? 12.719 0.251 -20.230 1.00 86.12 75 ARG A CA 1
ATOM 590 C C . ARG A 1 75 ? 14.233 0.297 -20.423 1.00 86.12 75 ARG A C 1
ATOM 592 O O . ARG A 1 75 ? 14.948 0.412 -19.429 1.00 86.12 75 ARG A O 1
ATOM 599 N N . LYS A 1 76 ? 14.697 0.214 -21.672 1.00 87.00 76 LYS A N 1
ATOM 600 C CA . LYS A 1 76 ? 16.112 0.400 -22.031 1.00 87.00 76 LYS A CA 1
ATOM 601 C C . LYS A 1 76 ? 16.349 1.816 -22.541 1.00 87.00 76 LYS A C 1
ATOM 603 O O . LYS A 1 76 ? 15.416 2.458 -23.014 1.00 87.00 76 LYS A O 1
ATOM 608 N N . GLU A 1 77 ? 17.573 2.302 -22.428 1.00 89.38 77 GLU A N 1
ATOM 609 C CA . GLU A 1 77 ? 17.992 3.579 -23.007 1.00 89.38 77 GLU A CA 1
ATOM 610 C C . GLU A 1 77 ? 18.593 3.321 -24.397 1.00 89.38 77 GLU A C 1
ATOM 612 O O . GLU A 1 77 ? 19.344 2.361 -24.569 1.00 89.38 77 GLU A O 1
ATOM 617 N N . ASP A 1 78 ? 18.204 4.109 -25.399 1.00 86.44 78 ASP A N 1
ATOM 618 C CA . ASP A 1 78 ? 18.780 4.037 -26.744 1.00 86.44 78 ASP A CA 1
ATOM 619 C C . ASP A 1 78 ? 20.098 4.830 -26.853 1.00 86.44 78 ASP A C 1
ATOM 621 O O . ASP A 1 78 ? 20.526 5.505 -25.918 1.00 86.44 78 ASP A O 1
ATOM 625 N N . GLU A 1 79 ? 20.740 4.780 -28.023 1.00 89.56 79 GLU A N 1
ATOM 626 C CA . GLU A 1 79 ? 21.994 5.502 -28.308 1.00 89.56 79 GLU A CA 1
ATOM 627 C C . GLU A 1 79 ? 21.880 7.035 -28.161 1.00 89.56 79 GLU A C 1
ATOM 629 O O . GLU A 1 79 ? 22.891 7.730 -28.090 1.00 89.56 79 GLU A O 1
ATOM 634 N N . HIS A 1 80 ? 20.657 7.569 -28.106 1.00 88.62 80 HIS A N 1
ATOM 635 C CA . HIS A 1 80 ? 20.348 8.995 -27.999 1.00 88.62 80 HIS A CA 1
ATOM 636 C C . HIS A 1 80 ? 19.811 9.376 -26.609 1.00 88.62 80 HIS A C 1
ATOM 638 O O . HIS A 1 80 ? 19.319 10.494 -26.425 1.00 88.62 80 HIS A O 1
ATOM 644 N N . GLY A 1 81 ? 19.874 8.464 -25.637 1.00 87.75 81 GLY A N 1
ATOM 645 C CA . GLY A 1 81 ? 19.433 8.698 -24.266 1.00 87.75 81 GLY A CA 1
ATOM 646 C C . GLY A 1 81 ? 17.918 8.608 -24.043 1.00 87.75 81 GLY A C 1
ATOM 647 O O . GLY A 1 81 ? 17.394 9.110 -23.047 1.00 87.75 81 GLY A O 1
ATOM 648 N N . ARG A 1 82 ? 17.156 8.032 -24.982 1.00 90.25 82 ARG A N 1
ATOM 649 C CA . ARG A 1 82 ? 15.692 7.921 -24.887 1.00 90.25 82 ARG A CA 1
ATOM 650 C C . ARG A 1 82 ? 15.274 6.559 -24.352 1.00 90.25 82 ARG A C 1
ATOM 652 O O . ARG A 1 82 ? 15.804 5.522 -24.739 1.00 90.25 82 ARG A O 1
ATOM 659 N N . LEU A 1 83 ? 14.244 6.555 -23.506 1.00 89.12 83 LEU A N 1
ATOM 660 C CA . LEU A 1 83 ? 13.674 5.327 -22.950 1.00 89.12 83 LEU A CA 1
ATOM 661 C C . LEU A 1 83 ? 12.797 4.600 -23.983 1.00 89.12 83 LEU A C 1
ATOM 663 O O . LEU A 1 83 ? 11.733 5.098 -24.356 1.00 89.12 83 LEU A O 1
ATOM 667 N N . THR A 1 84 ? 13.194 3.390 -24.369 1.00 88.94 84 THR A N 1
ATOM 668 C CA . THR A 1 84 ? 12.506 2.505 -25.318 1.00 88.94 84 THR A CA 1
ATOM 669 C C . THR A 1 84 ? 12.066 1.189 -24.657 1.00 88.94 84 THR A C 1
ATOM 671 O O . THR A 1 84 ? 12.477 0.847 -23.542 1.00 88.94 84 THR A O 1
ATOM 674 N N . ASN A 1 85 ? 11.142 0.470 -25.304 1.00 88.50 85 ASN A N 1
ATOM 675 C CA . ASN A 1 85 ? 10.682 -0.835 -24.821 1.00 88.50 85 ASN A CA 1
ATOM 676 C C . ASN A 1 85 ? 11.767 -1.903 -25.022 1.00 88.50 85 ASN A C 1
ATOM 678 O O . ASN A 1 85 ? 12.617 -1.781 -25.901 1.00 88.50 85 ASN A O 1
ATOM 682 N N . LEU A 1 86 ? 11.698 -2.965 -24.219 1.00 85.44 86 LEU A N 1
ATOM 683 C CA . LEU A 1 86 ? 12.528 -4.148 -24.421 1.00 85.44 86 LEU A CA 1
ATOM 684 C C . LEU A 1 86 ? 12.086 -4.907 -25.674 1.00 85.44 86 LEU A C 1
ATOM 686 O O . LEU A 1 86 ? 10.891 -5.037 -25.952 1.00 85.44 86 LEU A O 1
ATOM 690 N N . GLU A 1 87 ? 13.060 -5.447 -26.385 1.00 85.06 87 GLU A N 1
ATOM 691 C CA . GLU A 1 87 ? 12.904 -6.276 -27.570 1.00 85.06 87 GLU A CA 1
ATOM 692 C C . GLU A 1 87 ? 13.279 -7.725 -27.252 1.00 85.06 87 GLU A C 1
ATOM 694 O O . GLU A 1 87 ? 13.954 -8.019 -26.266 1.00 85.06 87 GLU A O 1
ATOM 699 N N . ALA A 1 88 ? 12.875 -8.659 -28.114 1.00 78.31 88 ALA A N 1
ATOM 700 C CA . ALA A 1 88 ? 13.152 -10.083 -27.912 1.00 78.31 88 ALA A CA 1
ATOM 701 C C . ALA A 1 88 ? 14.656 -10.424 -27.865 1.00 78.31 88 ALA A C 1
ATOM 703 O O . ALA A 1 88 ? 15.016 -11.482 -27.363 1.00 78.31 88 ALA A O 1
ATOM 704 N N . ALA A 1 89 ? 15.520 -9.551 -28.390 1.00 80.69 89 ALA A N 1
ATOM 705 C CA . ALA A 1 89 ? 16.970 -9.725 -28.374 1.00 80.69 89 ALA A CA 1
ATOM 706 C C . ALA A 1 89 ? 17.632 -9.277 -27.054 1.00 80.69 89 ALA A C 1
ATOM 708 O O . ALA A 1 89 ? 18.802 -9.591 -26.826 1.00 80.69 89 ALA A O 1
ATOM 709 N N . ASP A 1 90 ? 16.908 -8.578 -26.171 1.00 80.06 90 ASP A N 1
ATOM 710 C CA . ASP A 1 90 ? 17.431 -8.049 -24.906 1.00 80.06 90 ASP A CA 1
ATOM 711 C C . ASP A 1 90 ? 17.501 -9.149 -23.822 1.00 80.06 90 ASP A C 1
ATOM 713 O O . ASP A 1 90 ? 16.827 -9.106 -22.792 1.00 80.06 90 ASP A O 1
ATOM 717 N N . ASN A 1 91 ? 18.343 -10.162 -24.057 1.00 75.25 91 ASN A N 1
ATOM 718 C CA . ASN A 1 91 ? 18.420 -11.401 -23.265 1.00 75.25 91 ASN A CA 1
ATOM 719 C C . ASN A 1 91 ? 18.979 -11.232 -21.840 1.00 75.25 91 ASN A C 1
ATOM 721 O O . ASN A 1 91 ? 18.864 -12.144 -21.025 1.00 75.25 91 ASN A O 1
ATOM 725 N N . ASN A 1 92 ? 19.583 -10.083 -21.529 1.00 78.56 92 ASN A N 1
ATOM 726 C CA . ASN A 1 92 ? 20.256 -9.828 -20.250 1.00 78.56 92 ASN A CA 1
ATOM 727 C C . ASN A 1 92 ? 19.461 -8.898 -19.321 1.00 78.56 92 ASN A C 1
ATOM 729 O O . ASN A 1 92 ? 20.032 -8.284 -18.420 1.00 78.56 92 ASN A O 1
ATOM 733 N N . VAL A 1 93 ? 18.148 -8.772 -19.528 1.00 78.44 93 VAL A N 1
ATOM 734 C CA . VAL A 1 93 ? 17.297 -7.894 -18.720 1.00 78.44 93 VAL A CA 1
ATOM 735 C C . VAL A 1 93 ? 16.448 -8.711 -17.753 1.00 78.44 93 VAL A C 1
ATOM 737 O O . VAL A 1 93 ? 15.660 -9.564 -18.148 1.00 78.44 93 VAL A O 1
ATOM 740 N N . SER A 1 94 ? 16.598 -8.433 -16.460 1.00 75.88 94 SER A N 1
ATOM 741 C CA . SER A 1 94 ? 15.826 -9.078 -15.397 1.00 75.88 94 SER A CA 1
ATOM 742 C C . SER A 1 94 ? 15.561 -8.109 -14.245 1.00 75.88 94 SER A C 1
ATOM 744 O O . SER A 1 94 ? 16.275 -7.122 -14.062 1.00 75.88 94 SER A O 1
ATOM 746 N N . CYS A 1 95 ? 14.508 -8.372 -13.470 1.00 73.44 95 CYS A N 1
ATOM 747 C CA . CYS A 1 95 ? 14.264 -7.649 -12.226 1.00 73.44 95 CYS A CA 1
ATOM 748 C C . CYS A 1 95 ? 15.340 -8.011 -11.199 1.00 73.44 95 CYS A C 1
ATOM 750 O O . CYS A 1 95 ? 15.681 -9.185 -11.044 1.00 73.44 95 CYS A O 1
ATOM 752 N N . CYS A 1 96 ? 15.814 -7.030 -10.431 1.00 74.06 96 CYS A N 1
ATOM 753 C CA . CYS A 1 96 ? 16.647 -7.330 -9.275 1.00 74.06 96 CYS A CA 1
ATOM 754 C C . CYS A 1 96 ? 15.850 -8.113 -8.219 1.00 74.06 96 CYS A C 1
ATOM 756 O O . CYS A 1 96 ? 14.626 -7.975 -8.079 1.00 74.06 96 CYS A O 1
ATOM 758 N N . GLN A 1 97 ? 16.560 -8.945 -7.458 1.00 73.19 97 GLN A N 1
ATOM 759 C CA . GLN A 1 97 ? 15.969 -9.633 -6.319 1.00 73.19 97 GLN A CA 1
ATOM 760 C C . GLN A 1 97 ? 15.415 -8.593 -5.333 1.00 73.19 97 GLN A C 1
ATOM 762 O O . GLN A 1 97 ? 16.071 -7.596 -5.043 1.00 73.19 97 GLN A O 1
ATOM 767 N N . LEU A 1 98 ? 14.205 -8.833 -4.816 1.00 73.25 98 LEU A N 1
ATOM 768 C CA . LEU A 1 98 ? 13.513 -7.925 -3.892 1.00 73.25 98 LEU A CA 1
ATOM 769 C C . LEU A 1 98 ? 13.239 -6.518 -4.464 1.00 73.25 98 LEU A C 1
ATOM 771 O O . LEU A 1 98 ? 13.236 -5.550 -3.711 1.00 73.25 98 LEU A O 1
ATOM 775 N N . ILE A 1 99 ? 12.916 -6.385 -5.757 1.00 74.94 99 ILE A N 1
ATOM 776 C CA . ILE A 1 99 ? 12.520 -5.094 -6.365 1.00 74.94 99 ILE A CA 1
ATOM 777 C C . ILE A 1 99 ? 11.404 -4.355 -5.594 1.00 74.94 99 ILE A C 1
ATOM 779 O O . ILE A 1 99 ? 11.391 -3.131 -5.531 1.00 74.94 99 ILE A O 1
ATOM 783 N N . GLY A 1 100 ? 10.490 -5.070 -4.927 1.00 71.19 100 GLY A N 1
ATOM 784 C CA . GLY A 1 100 ? 9.513 -4.437 -4.031 1.00 71.19 100 GLY A CA 1
ATOM 785 C C . GLY A 1 100 ? 10.194 -3.601 -2.940 1.00 71.19 100 GLY A C 1
ATOM 786 O O . GLY A 1 100 ? 9.829 -2.448 -2.700 1.00 71.19 100 GLY A O 1
ATOM 787 N N . HIS A 1 101 ? 11.248 -4.155 -2.334 1.00 72.19 101 HIS A N 1
ATOM 788 C CA . HIS A 1 101 ? 12.006 -3.563 -1.229 1.00 72.19 101 HIS A CA 1
ATOM 789 C C . HIS A 1 101 ? 12.717 -2.268 -1.614 1.00 72.19 101 HIS A C 1
ATOM 791 O O . HIS A 1 101 ? 12.949 -1.411 -0.765 1.00 72.19 101 HIS A O 1
ATOM 797 N N . THR A 1 102 ? 13.010 -2.073 -2.899 1.00 73.06 102 THR A N 1
ATOM 798 C CA . THR A 1 102 ? 13.613 -0.824 -3.372 1.00 73.06 102 THR A CA 1
ATOM 799 C C . THR A 1 102 ? 12.603 0.318 -3.484 1.00 73.06 102 THR A C 1
ATOM 801 O O . THR A 1 102 ? 12.998 1.482 -3.445 1.00 73.06 102 THR A O 1
ATOM 804 N N . ILE A 1 103 ? 11.310 0.003 -3.617 1.00 74.00 103 ILE A N 1
ATOM 805 C CA . ILE A 1 103 ? 10.235 0.987 -3.820 1.00 74.00 103 ILE A CA 1
ATOM 806 C C . ILE A 1 103 ? 9.728 1.509 -2.477 1.00 74.00 103 ILE A C 1
ATOM 808 O O . ILE A 1 103 ? 9.503 2.707 -2.308 1.00 74.00 103 ILE A O 1
ATOM 812 N N . TRP A 1 104 ? 9.574 0.613 -1.502 1.00 74.44 104 TRP A N 1
ATOM 813 C CA . TRP A 1 104 ? 9.010 0.949 -0.202 1.00 74.44 104 TRP A CA 1
ATOM 814 C C . TRP A 1 104 ? 10.102 1.205 0.837 1.00 74.44 104 TRP A C 1
ATOM 816 O O . TRP A 1 104 ? 10.586 0.282 1.490 1.00 74.44 104 TRP A O 1
ATOM 826 N N . LYS A 1 105 ? 10.502 2.472 0.985 1.00 78.12 105 LYS A N 1
ATOM 827 C CA . LYS A 1 105 ? 11.578 2.854 1.914 1.00 78.12 105 LYS A CA 1
ATOM 828 C C . LYS A 1 105 ? 11.096 3.169 3.321 1.00 78.12 105 LYS A C 1
ATOM 830 O O . LYS A 1 105 ? 11.764 2.790 4.271 1.00 78.12 105 LYS A O 1
ATOM 835 N N . ASN A 1 106 ? 9.977 3.880 3.455 1.00 84.94 106 ASN A N 1
ATOM 836 C CA . ASN A 1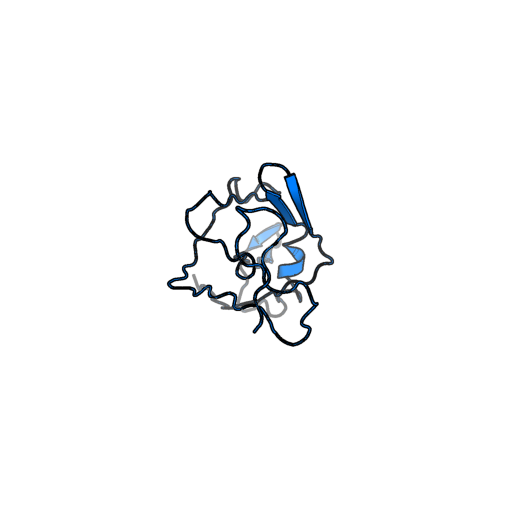 106 ? 9.450 4.306 4.748 1.00 84.94 106 ASN A CA 1
ATOM 837 C C . ASN A 1 106 ? 7.921 4.247 4.757 1.00 84.94 106 ASN A C 1
ATOM 839 O O . ASN A 1 106 ? 7.280 4.564 3.757 1.00 84.94 106 ASN A O 1
ATOM 843 N N . CYS A 1 107 ? 7.348 3.894 5.905 1.00 86.62 107 CYS A N 1
ATOM 844 C CA . CYS A 1 107 ? 5.912 3.914 6.158 1.00 86.62 107 CYS A CA 1
ATOM 845 C C . CYS A 1 107 ? 5.641 4.627 7.476 1.00 86.62 107 CYS A C 1
ATOM 847 O O . CYS A 1 107 ? 6.296 4.349 8.475 1.00 86.62 107 CYS A O 1
ATOM 849 N N . ARG A 1 108 ? 4.656 5.521 7.489 1.00 90.69 108 ARG A N 1
ATOM 850 C CA . ARG A 1 108 ? 4.159 6.142 8.716 1.00 90.69 108 ARG A CA 1
ATOM 851 C C . ARG A 1 108 ? 2.659 5.956 8.781 1.00 90.69 108 ARG A C 1
ATOM 853 O O . ARG A 1 108 ? 1.972 6.185 7.787 1.00 90.69 108 ARG A O 1
ATOM 860 N N . ILE A 1 109 ? 2.167 5.545 9.944 1.00 89.81 109 ILE A N 1
ATOM 861 C CA . ILE A 1 109 ? 0.733 5.422 10.204 1.00 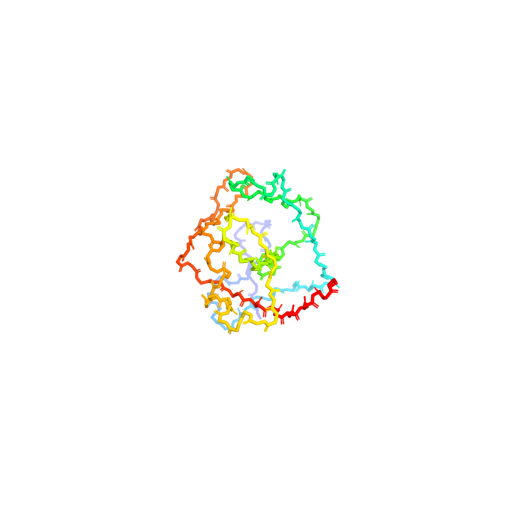89.81 109 ILE A CA 1
ATOM 862 C C . ILE A 1 109 ? 0.392 6.362 11.346 1.00 89.81 109 ILE A C 1
ATOM 864 O O . ILE A 1 109 ? 1.014 6.316 12.411 1.00 89.81 109 ILE A O 1
ATOM 868 N N . SER A 1 110 ? -0.623 7.187 11.118 1.00 91.88 110 SER A N 1
ATOM 869 C CA . SER A 1 110 ? -1.141 8.119 12.108 1.00 91.88 110 SER A CA 1
ATOM 870 C C . SER A 1 110 ? -2.635 7.904 12.302 1.00 91.88 110 SER A C 1
ATOM 872 O O . SER A 1 110 ? -3.375 7.743 11.333 1.00 91.88 110 SER A O 1
ATOM 874 N N . ILE A 1 111 ? -3.081 7.948 13.556 1.00 90.31 111 ILE A N 1
ATOM 875 C CA . ILE A 1 111 ? -4.494 7.920 13.938 1.00 90.31 111 ILE A CA 1
ATOM 876 C C . ILE A 1 111 ? -4.807 9.248 14.620 1.00 90.31 111 ILE A C 1
ATOM 878 O O . ILE A 1 111 ? -4.133 9.631 15.573 1.00 90.31 111 ILE A O 1
ATOM 882 N N . ASN A 1 112 ? -5.816 9.967 14.121 1.00 88.12 112 ASN A N 1
ATOM 883 C CA . ASN A 1 112 ? -6.248 11.265 14.660 1.00 88.12 112 ASN A CA 1
ATOM 884 C C . ASN A 1 112 ? -5.104 12.287 14.830 1.00 88.12 112 ASN A C 1
ATOM 886 O O . ASN A 1 112 ? -5.075 13.044 15.793 1.00 88.12 112 ASN A O 1
ATOM 890 N N . GLY A 1 113 ? -4.147 12.296 13.897 1.00 87.25 113 GLY A N 1
ATOM 891 C CA . GLY A 1 113 ? -2.988 13.198 13.924 1.00 87.25 113 GLY A CA 1
ATOM 892 C C . GLY A 1 113 ? -1.801 12.701 14.756 1.00 87.25 113 GLY A C 1
ATOM 893 O O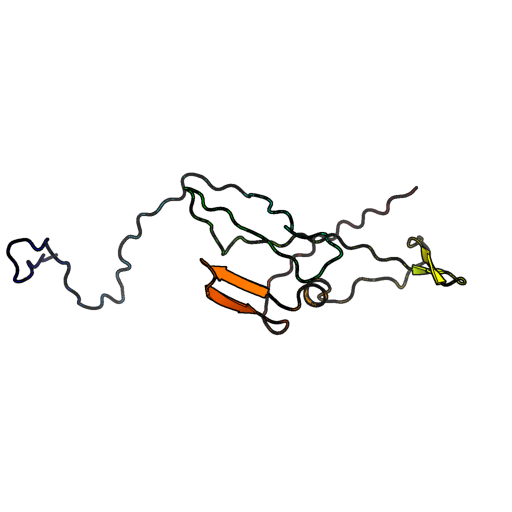 . GLY A 1 113 ? -0.702 13.221 14.594 1.00 87.25 113 GLY A O 1
ATOM 894 N N . THR A 1 114 ? -1.974 11.654 15.565 1.00 93.56 114 THR A N 1
ATOM 895 C CA . THR A 1 114 ? -0.890 11.045 16.344 1.00 93.56 114 THR A CA 1
ATOM 896 C C . THR A 1 114 ? -0.255 9.905 15.560 1.00 93.56 114 THR A C 1
ATOM 898 O O . THR A 1 114 ? -0.938 8.955 15.177 1.00 93.56 114 THR A O 1
ATOM 901 N N . GLN A 1 115 ? 1.056 9.980 15.328 1.00 92.25 115 GLN A N 1
ATOM 902 C CA . GLN A 1 115 ? 1.818 8.885 14.728 1.00 92.25 115 GLN A CA 1
ATOM 903 C C . GLN A 1 115 ? 1.859 7.698 15.697 1.00 92.25 115 GLN A C 1
ATOM 905 O O . GLN A 1 115 ? 2.317 7.835 16.828 1.00 92.25 115 GLN A O 1
ATOM 910 N N . ILE A 1 116 ? 1.388 6.537 15.245 1.00 90.50 116 ILE A N 1
ATOM 911 C CA . ILE A 1 116 ? 1.372 5.294 16.032 1.00 90.50 116 ILE A CA 1
ATOM 912 C C . ILE A 1 116 ? 2.404 4.275 15.545 1.00 90.50 116 ILE A C 1
ATOM 914 O O . ILE A 1 116 ? 2.701 3.312 16.245 1.00 90.50 116 ILE A O 1
ATOM 918 N N . PHE A 1 117 ? 2.933 4.467 14.337 1.00 88.31 117 PHE A N 1
ATOM 919 C CA . PHE A 1 117 ? 3.874 3.548 13.719 1.00 88.31 117 PHE A CA 1
ATOM 920 C C . PHE A 1 117 ? 4.815 4.287 12.775 1.00 88.31 117 PHE A C 1
ATOM 922 O O . PHE A 1 117 ? 4.383 5.142 11.996 1.00 88.31 117 PHE A O 1
ATOM 929 N N . GLU A 1 118 ? 6.085 3.898 12.816 1.00 87.81 118 GLU A N 1
ATOM 930 C CA . GLU A 1 118 ? 7.099 4.298 11.853 1.00 87.81 118 GLU A CA 1
ATOM 931 C C . GLU A 1 118 ? 7.916 3.084 11.441 1.00 87.81 118 GLU A C 1
ATOM 933 O O . GLU A 1 118 ? 8.458 2.351 12.265 1.00 87.81 118 GLU A O 1
ATOM 938 N N . GLY A 1 119 ? 7.972 2.889 10.135 1.00 81.44 119 GLY A N 1
ATOM 939 C CA . GLY A 1 119 ? 8.624 1.787 9.484 1.00 81.44 119 GLY A CA 1
ATOM 940 C C . GLY A 1 119 ? 9.664 2.258 8.494 1.00 81.44 119 GLY A C 1
ATOM 941 O O . GLY A 1 119 ? 9.434 3.240 7.791 1.00 81.44 119 GLY A O 1
ATOM 942 N N . ASN A 1 120 ? 10.772 1.529 8.400 1.00 82.25 120 ASN A N 1
ATOM 943 C CA . ASN A 1 120 ? 11.857 1.813 7.468 1.00 82.25 120 ASN A CA 1
ATOM 944 C C . ASN A 1 120 ? 12.181 0.593 6.590 1.00 82.25 120 ASN A C 1
ATOM 946 O O . ASN A 1 120 ? 11.596 -0.483 6.736 1.00 82.25 120 ASN A O 1
ATOM 950 N N . SER A 1 121 ? 13.163 0.760 5.707 1.00 73.88 121 SER A N 1
ATOM 951 C CA . SER A 1 121 ? 13.632 -0.251 4.760 1.00 73.88 121 SER A CA 1
ATOM 952 C C . SER A 1 121 ? 14.387 -1.415 5.406 1.00 73.88 121 SER A C 1
ATOM 954 O O . SER A 1 121 ? 15.035 -2.167 4.701 1.00 73.88 121 SER A O 1
ATOM 956 N N . LEU A 1 122 ? 14.424 -1.538 6.730 1.00 74.88 122 LEU A N 1
ATOM 957 C CA . LEU A 1 122 ? 14.993 -2.706 7.412 1.00 74.88 122 LEU A CA 1
ATOM 958 C C . LEU A 1 122 ? 13.899 -3.651 7.908 1.00 74.88 122 LEU A C 1
ATOM 960 O O . LEU A 1 122 ? 14.192 -4.762 8.347 1.00 74.88 122 LEU A O 1
ATOM 964 N N . MET A 1 123 ? 12.637 -3.226 7.852 1.00 71.56 123 MET A N 1
ATOM 965 C CA . MET A 1 123 ? 11.526 -4.061 8.270 1.00 71.56 123 MET A CA 1
ATOM 966 C C . MET A 1 123 ? 11.171 -5.076 7.193 1.00 71.56 123 MET A C 1
ATOM 968 O O . MET A 1 123 ? 10.927 -4.736 6.034 1.00 71.56 123 MET A O 1
ATOM 972 N N . ALA A 1 124 ? 11.071 -6.334 7.610 1.00 63.88 124 ALA A N 1
ATOM 973 C CA . ALA A 1 124 ? 10.609 -7.398 6.744 1.00 63.88 124 ALA A CA 1
ATOM 974 C C . ALA A 1 124 ? 9.124 -7.206 6.415 1.00 63.88 124 ALA A C 1
ATOM 976 O O . ALA A 1 124 ? 8.283 -7.072 7.304 1.00 63.88 124 ALA A O 1
ATOM 977 N N . TYR A 1 125 ? 8.793 -7.262 5.131 1.00 68.38 125 TYR A N 1
ATOM 978 C CA . TYR A 1 125 ? 7.420 -7.397 4.672 1.00 68.38 125 TYR A CA 1
ATOM 979 C C . TYR A 1 125 ? 7.348 -8.468 3.591 1.00 68.38 125 TYR A C 1
ATOM 981 O O . TYR A 1 125 ? 8.297 -8.705 2.838 1.00 68.38 125 TYR A O 1
ATOM 989 N N . LYS A 1 126 ? 6.206 -9.150 3.522 1.00 65.62 126 LYS A N 1
ATOM 990 C CA . LYS A 1 126 ? 5.990 -10.195 2.528 1.00 65.62 126 LYS A CA 1
ATOM 991 C C . LYS A 1 126 ? 5.673 -9.541 1.185 1.00 65.62 126 LYS A C 1
ATOM 993 O O . LYS A 1 126 ? 4.567 -9.056 0.977 1.00 65.62 126 LYS A O 1
ATOM 998 N N . SER A 1 127 ? 6.641 -9.540 0.274 1.00 59.41 127 SER A N 1
ATOM 999 C CA . SER A 1 127 ? 6.400 -9.190 -1.125 1.00 59.41 127 SER A CA 1
ATOM 1000 C C . SER A 1 127 ? 5.952 -10.436 -1.884 1.00 59.41 127 SER A C 1
ATOM 1002 O O . SER A 1 127 ? 6.619 -11.470 -1.846 1.00 59.41 127 SER A O 1
ATOM 1004 N N . ILE A 1 128 ? 4.807 -10.349 -2.554 1.00 61.19 128 ILE A N 1
ATOM 1005 C CA . ILE A 1 128 ? 4.338 -11.372 -3.487 1.00 61.19 128 ILE A CA 1
ATOM 1006 C C . ILE A 1 128 ? 4.441 -10.747 -4.874 1.00 61.19 128 ILE A C 1
ATOM 1008 O O . ILE A 1 128 ? 3.717 -9.807 -5.184 1.00 61.19 128 ILE A O 1
ATOM 1012 N N . SER A 1 129 ? 5.369 -11.240 -5.694 1.00 57.38 129 SER A N 1
ATOM 1013 C CA . SER A 1 129 ? 5.467 -10.834 -7.095 1.00 57.38 129 SER A CA 1
ATOM 1014 C C . SER A 1 129 ? 4.626 -11.782 -7.936 1.00 57.38 129 SER A C 1
ATOM 1016 O O . SER A 1 129 ? 4.948 -12.961 -8.075 1.00 57.38 129 SER A O 1
ATOM 1018 N N . THR A 1 130 ? 3.533 -11.277 -8.495 1.00 50.88 130 THR A N 1
ATOM 1019 C CA . THR A 1 130 ? 2.789 -11.982 -9.537 1.00 50.88 130 THR A CA 1
ATOM 1020 C C . THR A 1 130 ? 3.381 -11.556 -10.876 1.00 50.88 130 THR A C 1
ATOM 1022 O O . THR A 1 130 ? 2.935 -10.593 -11.493 1.00 50.88 130 THR A O 1
ATOM 1025 N N . MET A 1 131 ? 4.459 -12.215 -11.306 1.00 43.69 131 MET A N 1
ATOM 1026 C CA . MET A 1 131 ? 5.089 -11.891 -12.586 1.00 43.69 131 MET A CA 1
ATOM 1027 C C . MET A 1 131 ? 4.251 -12.463 -13.735 1.00 43.69 131 MET A C 1
ATOM 1029 O O . MET A 1 131 ? 4.459 -13.591 -14.169 1.00 43.69 131 MET A O 1
ATOM 1033 N N . SER A 1 132 ? 3.300 -11.684 -14.250 1.00 42.31 132 SER A N 1
ATOM 1034 C CA . SER A 1 132 ? 2.740 -11.926 -15.579 1.00 42.31 132 SER A CA 1
ATOM 1035 C C . SER A 1 132 ? 3.556 -11.130 -16.592 1.00 42.31 132 SER A C 1
ATOM 1037 O O . SER A 1 132 ? 3.324 -9.937 -16.791 1.00 42.31 132 SER A O 1
ATOM 1039 N N . LEU A 1 133 ? 4.538 -11.771 -17.223 1.00 37.69 133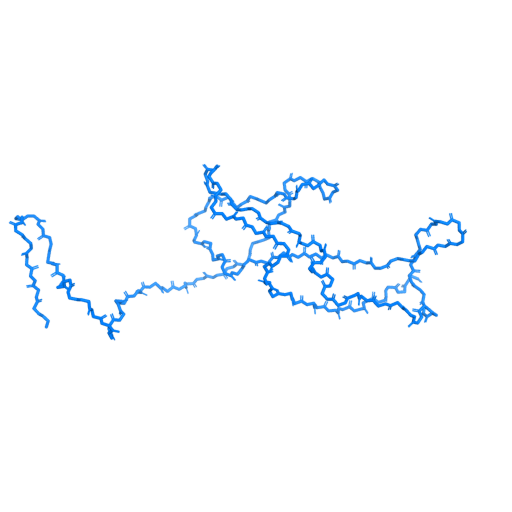 LEU A N 1
ATOM 1040 C CA . LEU A 1 133 ? 5.327 -11.157 -18.287 1.00 37.69 133 LEU A CA 1
ATOM 1041 C C . LEU A 1 133 ? 4.462 -11.086 -19.561 1.00 37.69 133 LEU A C 1
ATOM 1043 O O . LEU A 1 133 ? 4.531 -11.945 -20.434 1.00 37.69 133 LEU A O 1
ATOM 1047 N N . ARG A 1 134 ? 3.563 -10.095 -19.642 1.00 37.44 134 ARG A N 1
ATOM 1048 C CA . ARG A 1 134 ? 2.790 -9.814 -20.861 1.00 37.44 134 ARG A CA 1
ATOM 1049 C C . ARG A 1 134 ? 3.638 -8.963 -21.795 1.00 37.44 134 ARG A C 1
ATOM 1051 O O . ARG A 1 134 ? 3.603 -7.737 -21.727 1.00 37.44 134 ARG A O 1
ATOM 1058 N N . ILE A 1 135 ? 4.363 -9.627 -22.692 1.00 38.56 135 ILE A N 1
ATOM 1059 C CA . ILE A 1 135 ? 4.969 -8.986 -23.863 1.00 38.56 135 ILE A CA 1
ATOM 1060 C C . ILE A 1 135 ? 3.816 -8.452 -24.719 1.00 38.56 135 ILE A C 1
ATOM 1062 O O . ILE A 1 135 ? 3.159 -9.210 -25.431 1.00 38.56 135 ILE A O 1
ATOM 1066 N N . HIS A 1 136 ? 3.514 -7.158 -24.608 1.00 34.19 136 HIS A N 1
ATOM 1067 C CA . HIS A 1 136 ? 2.647 -6.499 -25.580 1.00 34.19 136 HIS A CA 1
ATOM 1068 C C . HIS A 1 136 ? 3.446 -6.384 -26.875 1.00 34.19 136 HIS A C 1
ATOM 1070 O O . HIS A 1 136 ? 4.299 -5.509 -27.000 1.00 34.19 136 HIS A O 1
ATOM 1076 N N . LYS A 1 137 ? 3.194 -7.298 -27.817 1.00 28.27 137 LYS A N 1
ATOM 1077 C CA . LYS A 1 137 ? 3.515 -7.060 -29.223 1.00 28.27 137 LYS A CA 1
ATOM 1078 C C . LYS A 1 137 ? 2.602 -5.924 -29.687 1.00 28.27 137 LYS A C 1
ATOM 1080 O O . LYS A 1 137 ? 1.389 -6.120 -29.741 1.00 28.27 137 LYS A O 1
ATOM 1085 N N . GLN A 1 138 ? 3.174 -4.746 -29.914 1.00 34.69 138 GLN A N 1
ATOM 1086 C CA . GLN A 1 138 ? 2.604 -3.792 -30.864 1.00 34.69 138 GLN A CA 1
ATOM 1087 C C . GLN A 1 138 ? 3.079 -4.177 -32.259 1.00 34.69 138 GLN A C 1
ATOM 1089 O O . GLN A 1 138 ? 4.240 -4.640 -32.358 1.00 34.69 138 GLN A O 1
#

Organism: Meloidogyne incognita (NCBI:txid6306)

Radius of gyration: 25.55 Å; chains: 1; bounding box: 46×36×78 Å

Foldseek 3Di:
DDWDAPPDPPGDTDDDPDPDPPDDPDPPDDDPDDDDDDWDFPDDPVDPPTDTDDDDDPDDDDPVPDDDDDDDADFDADPVRDTHHDDPPPVPDDDDPPNVLVVCAWDWDDDPNHTPDIDGSVDDDDDDDPDPPPPPDD

Secondary structure (DSSP, 8-state):
---EE-SSTTPPEEPP----SS---------S---------SS-TTSSS--------SSPP-GGG----------EE-TTS-EE---TT-TT--PPTTHHHHH--EEEEEETTEEEEEEETTS---------------

Sequence (138 aa):
MSTHQKIDRDSGNAITNALSFFETPHTNVSISNSSFIELLTLNPVNITPFHFKIHASTNYVDLAKCYVLTELRIRKEDEHGRLTNLEAADNNVSCCQLIGHTIWKNCRISINGTQIFEGNSLMAYKSISTMSLRIHKQ

pLDDT: mean 74.31, std 15.2, range [28.27, 93.56]